Protein AF-A0A969W3X2-F1 (afdb_monomer_lite)

Radius of gyration: 15.16 Å; chains: 1; bounding box: 29×24×51 Å

pLDDT: mean 71.63, std 19.32, range [39.03, 94.25]

Foldseek 3Di:
DDDADQPDDWDWDDDDDDDDQPWDKDKTWGAGPVRWIKMWIWIDDPQKIKIWIATSVRDIDIDIDGNDD

Secondary structure (DSSP, 8-state):
------------------SS---EEEEEEEE-TTS-EEEEEEEEETTEEEEEEE-TTS-EEEEEEE---

Sequence (69 aa):
MRKSILNLTAAIGFAVLGFSQSAFAGTITRTGPNGNTGTTTRSVSNGQQTTTRTGPYGNTGTTTRSVGY

Structure (mmCIF, N/CA/C/O backbone):
data_AF-A0A969W3X2-F1
#
_entry.id   AF-A0A969W3X2-F1
#
loop_
_atom_site.group_PDB
_atom_site.id
_atom_site.type_symbol
_atom_site.label_atom_id
_atom_site.label_alt_id
_atom_site.label_comp_id
_atom_site.label_asym_id
_atom_site.label_entity_id
_atom_site.label_seq_id
_atom_site.pdbx_PDB_ins_code
_atom_site.Cartn_x
_atom_site.Cartn_y
_atom_site.Cartn_z
_atom_site.occupancy
_atom_site.B_iso_or_equiv
_atom_site.auth_seq_id
_atom_site.auth_comp_id
_atom_site.auth_asym_id
_atom_site.auth_atom_id
_atom_site.pdbx_PDB_model_num
ATOM 1 N N . MET A 1 1 ? -2.986 -3.594 -31.407 1.00 39.84 1 MET A N 1
ATOM 2 C CA . MET A 1 1 ? -3.556 -3.925 -30.080 1.00 39.84 1 MET A CA 1
ATOM 3 C C . MET A 1 1 ? -2.499 -4.662 -29.259 1.00 39.84 1 MET A C 1
ATOM 5 O O . MET A 1 1 ? -2.277 -5.837 -29.510 1.00 39.84 1 MET A O 1
ATOM 9 N N . ARG A 1 2 ? -1.773 -3.994 -28.351 1.00 41.94 2 ARG A N 1
ATOM 10 C CA . ARG A 1 2 ? -0.821 -4.682 -27.456 1.00 41.94 2 ARG A CA 1
ATOM 11 C C . ARG A 1 2 ? -1.515 -4.938 -26.119 1.00 41.94 2 ARG A C 1
ATOM 13 O O . ARG A 1 2 ? -1.840 -3.995 -25.406 1.00 41.94 2 ARG A O 1
ATOM 20 N N . LYS A 1 3 ? -1.807 -6.210 -25.838 1.00 47.44 3 LYS A N 1
ATOM 21 C CA . LYS A 1 3 ? -2.390 -6.678 -24.575 1.00 47.44 3 LYS A CA 1
ATOM 22 C C . LYS A 1 3 ? -1.308 -6.577 -23.494 1.00 47.44 3 LYS A C 1
ATOM 24 O O . LYS A 1 3 ? -0.309 -7.283 -23.573 1.00 47.44 3 LYS A O 1
ATOM 29 N N . SER A 1 4 ? -1.476 -5.668 -22.535 1.00 44.81 4 SER A N 1
ATOM 30 C CA . SER A 1 4 ? -0.590 -5.567 -21.372 1.00 44.81 4 SER A CA 1
ATOM 31 C C . SER A 1 4 ? -0.957 -6.671 -20.381 1.00 44.81 4 SER A C 1
ATOM 33 O O . SER A 1 4 ? -2.071 -6.686 -19.857 1.00 44.81 4 SER A O 1
ATOM 35 N N . ILE A 1 5 ? -0.049 -7.624 -20.177 1.00 48.41 5 ILE A N 1
ATOM 36 C CA . ILE A 1 5 ? -0.179 -8.683 -19.173 1.00 48.41 5 ILE A CA 1
ATOM 37 C C . ILE A 1 5 ? 0.227 -8.067 -17.831 1.00 48.41 5 ILE A C 1
ATOM 39 O O . ILE A 1 5 ? 1.389 -7.725 -17.611 1.00 48.41 5 ILE A O 1
ATOM 43 N N . LEU A 1 6 ? -0.754 -7.867 -16.952 1.00 42.47 6 LEU A N 1
ATOM 44 C CA . LEU A 1 6 ? -0.541 -7.361 -15.601 1.00 42.47 6 LEU A CA 1
ATOM 45 C C . LEU A 1 6 ? 0.063 -8.481 -14.738 1.00 42.47 6 LEU A C 1
ATOM 47 O O . LEU A 1 6 ? -0.665 -9.292 -14.174 1.00 42.47 6 LEU A O 1
ATOM 51 N N . ASN A 1 7 ? 1.392 -8.532 -14.640 1.00 44.91 7 ASN A N 1
ATOM 52 C CA . ASN A 1 7 ? 2.083 -9.402 -13.685 1.00 44.91 7 ASN A CA 1
ATOM 53 C C . ASN A 1 7 ? 1.940 -8.807 -12.274 1.00 44.91 7 ASN A C 1
ATOM 55 O O . ASN A 1 7 ? 2.636 -7.857 -11.917 1.00 44.91 7 ASN A O 1
ATOM 59 N N . LEU A 1 8 ? 0.983 -9.318 -11.495 1.00 44.38 8 LEU A N 1
ATOM 60 C CA . LEU A 1 8 ? 0.718 -8.896 -10.119 1.00 44.38 8 LEU A CA 1
ATOM 61 C C . LEU A 1 8 ? 1.409 -9.852 -9.139 1.00 44.38 8 LEU A C 1
ATOM 63 O O . LEU A 1 8 ? 0.859 -10.897 -8.806 1.00 44.38 8 LEU A O 1
ATOM 67 N N . THR A 1 9 ? 2.576 -9.473 -8.624 1.00 47.81 9 THR A N 1
ATOM 68 C CA . THR A 1 9 ? 3.187 -10.163 -7.478 1.00 47.81 9 THR A CA 1
ATOM 69 C C . THR A 1 9 ? 2.832 -9.389 -6.210 1.00 47.81 9 THR A C 1
ATOM 71 O O . THR A 1 9 ? 3.413 -8.342 -5.936 1.00 47.81 9 THR A O 1
ATOM 74 N N . ALA A 1 10 ? 1.830 -9.852 -5.459 1.00 48.06 10 ALA A N 1
ATOM 75 C CA . ALA A 1 10 ? 1.446 -9.266 -4.175 1.00 48.06 10 ALA A CA 1
ATOM 76 C C . ALA A 1 10 ? 1.997 -10.130 -3.031 1.00 48.06 10 ALA A C 1
ATOM 78 O O . ALA A 1 10 ? 1.506 -11.229 -2.796 1.00 48.06 10 ALA A O 1
ATOM 79 N N . ALA A 1 11 ? 3.004 -9.638 -2.307 1.00 44.47 11 ALA A N 1
ATOM 80 C CA . ALA A 1 11 ? 3.387 -10.221 -1.024 1.00 44.47 11 ALA A CA 1
ATOM 81 C C . ALA A 1 11 ? 2.367 -9.767 0.033 1.00 44.47 11 ALA A C 1
ATOM 83 O O . ALA A 1 11 ? 2.338 -8.596 0.412 1.00 44.47 11 ALA A O 1
ATOM 84 N N . ILE A 1 12 ? 1.479 -10.668 0.457 1.00 47.59 12 ILE A N 1
ATOM 85 C CA . ILE A 1 12 ? 0.482 -10.402 1.501 1.00 47.59 12 ILE A CA 1
ATOM 86 C C . ILE A 1 12 ? 1.036 -10.958 2.815 1.00 47.59 12 ILE A C 1
ATOM 88 O O . ILE A 1 12 ? 0.984 -12.160 3.055 1.00 47.59 12 ILE A O 1
ATOM 92 N N . GLY A 1 13 ? 1.579 -10.091 3.670 1.00 42.84 13 GLY A N 1
ATOM 93 C CA . GLY A 1 13 ? 1.858 -10.443 5.063 1.00 42.84 13 GLY A CA 1
ATOM 94 C C . GLY A 1 13 ? 0.552 -10.428 5.857 1.00 42.84 13 GLY A C 1
ATOM 95 O O . GLY A 1 13 ? 0.012 -9.355 6.113 1.00 42.84 13 GLY A O 1
ATOM 96 N N . PHE A 1 14 ? 0.020 -11.602 6.202 1.00 41.94 14 PHE A N 1
ATOM 97 C CA . PHE A 1 14 ? -1.216 -11.748 6.976 1.00 41.94 14 PHE A CA 1
ATOM 98 C C . PHE A 1 14 ? -0.870 -12.227 8.392 1.00 41.94 14 PHE A C 1
ATOM 100 O O . PHE A 1 14 ? -0.557 -13.396 8.592 1.00 41.94 14 PHE A O 1
ATOM 107 N N . ALA A 1 15 ? -0.899 -11.322 9.371 1.00 44.62 15 ALA A N 1
ATOM 108 C CA . ALA A 1 15 ? -0.812 -11.670 10.787 1.00 44.62 15 ALA A CA 1
ATOM 109 C C . ALA A 1 15 ? -2.184 -11.430 11.428 1.00 44.62 15 ALA A C 1
ATOM 111 O O . ALA A 1 15 ? -2.603 -10.287 11.602 1.00 44.62 15 ALA A O 1
ATOM 112 N N . VAL A 1 16 ? -2.903 -12.511 11.740 1.00 42.03 16 VAL A N 1
ATOM 113 C CA . VAL A 1 16 ? -4.138 -12.460 12.535 1.00 42.03 16 VAL A CA 1
ATOM 114 C C . VAL A 1 16 ? -3.739 -12.541 14.002 1.00 42.03 16 VAL A C 1
ATOM 116 O O . VAL A 1 16 ? -3.388 -13.613 14.486 1.00 42.03 16 VAL A O 1
ATOM 119 N N . LEU A 1 17 ? -3.781 -11.413 14.709 1.00 44.00 17 LEU A N 1
ATOM 120 C CA . LEU A 1 17 ? -3.676 -11.369 16.168 1.00 44.00 17 LEU A CA 1
ATOM 121 C C . LEU A 1 17 ? -5.035 -10.932 16.726 1.00 44.00 17 LEU A C 1
ATOM 123 O O . LEU A 1 17 ? -5.536 -9.857 16.395 1.00 44.00 17 LEU A O 1
ATOM 127 N N . GLY A 1 18 ? -5.649 -11.838 17.490 1.00 39.03 18 GLY A N 1
ATOM 128 C CA . GLY A 1 18 ? -7.062 -11.840 17.867 1.00 39.03 18 GLY A CA 1
ATOM 129 C C . GLY A 1 18 ? -7.585 -10.621 18.639 1.00 39.03 18 GLY A C 1
ATOM 130 O O . GLY A 1 18 ? -6.843 -9.918 19.315 1.00 39.03 18 GLY A O 1
ATOM 131 N N . PHE A 1 19 ? -8.904 -10.434 18.498 1.00 45.41 19 PHE A N 1
ATOM 132 C CA . PHE A 1 19 ? -9.918 -9.683 19.271 1.00 45.41 19 PHE A CA 1
ATOM 133 C C . PHE A 1 19 ? -9.511 -8.716 20.399 1.00 45.41 19 PHE A C 1
ATOM 135 O O . PHE A 1 19 ? -10.167 -8.606 21.429 1.00 45.41 19 PHE A O 1
ATOM 142 N N . SER A 1 20 ? -8.499 -7.909 20.159 1.00 48.44 20 SER A N 1
ATOM 143 C CA . SER A 1 20 ? -8.408 -6.538 20.653 1.00 48.44 20 SER A CA 1
ATOM 144 C C . SER A 1 20 ? -8.255 -5.667 19.410 1.00 48.44 20 SER A C 1
ATOM 146 O O . SER A 1 20 ? -7.998 -6.201 18.332 1.00 48.44 20 SER A O 1
ATOM 148 N N . GLN A 1 21 ? -8.488 -4.361 19.492 1.00 54.66 21 GLN A N 1
ATOM 149 C CA . GLN A 1 21 ? -8.306 -3.431 18.374 1.00 54.66 21 GLN A CA 1
ATOM 150 C C . GLN A 1 21 ? -6.805 -3.348 18.020 1.00 54.66 21 GLN A C 1
ATOM 152 O O . GLN A 1 21 ? -6.130 -2.363 18.298 1.00 54.66 21 GLN A O 1
ATOM 157 N N . SER A 1 22 ? -6.244 -4.446 17.514 1.00 54.50 22 SER A N 1
ATOM 158 C CA . SER A 1 22 ? -4.830 -4.633 17.266 1.00 54.50 22 SER A CA 1
ATOM 159 C C . SER A 1 22 ? -4.477 -3.750 16.086 1.00 54.50 22 SER A C 1
ATOM 161 O O . SER A 1 22 ? -5.096 -3.817 15.022 1.00 54.50 22 SER A O 1
ATOM 163 N N . ALA A 1 23 ? -3.528 -2.844 16.311 1.00 60.62 23 ALA A N 1
ATOM 164 C CA . ALA A 1 23 ? -3.072 -1.944 15.275 1.00 60.62 23 ALA A CA 1
ATOM 165 C C . ALA A 1 23 ? -2.550 -2.782 14.098 1.00 60.62 23 ALA A C 1
ATOM 167 O O . ALA A 1 23 ? -1.499 -3.415 14.188 1.00 60.62 23 ALA A O 1
ATOM 168 N N . PHE A 1 24 ? -3.311 -2.835 13.007 1.00 69.12 24 PHE A N 1
ATOM 169 C CA . PHE A 1 24 ? -2.931 -3.572 11.809 1.00 69.12 24 PHE A CA 1
ATOM 170 C C . PHE A 1 24 ? -2.134 -2.638 10.914 1.00 69.12 24 PHE A C 1
ATOM 172 O O . PHE A 1 24 ? -2.610 -1.547 10.611 1.00 69.12 24 PHE A O 1
ATOM 179 N N 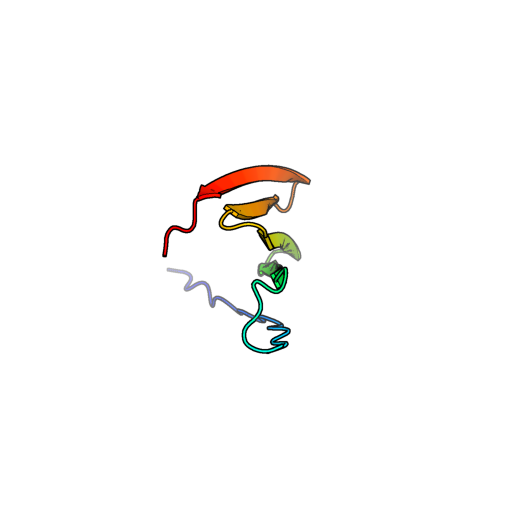. ALA A 1 25 ? -0.958 -3.060 10.456 1.00 77.88 25 ALA A N 1
ATOM 180 C CA . ALA A 1 25 ? -0.199 -2.349 9.438 1.00 77.88 25 ALA A CA 1
ATOM 181 C C . ALA A 1 25 ? 0.232 -3.320 8.334 1.00 77.88 25 ALA A C 1
ATOM 183 O O . ALA A 1 25 ? 0.834 -4.355 8.607 1.00 77.88 25 ALA A O 1
ATOM 184 N N . GLY A 1 26 ? -0.072 -2.979 7.084 1.00 83.25 26 GLY A N 1
ATOM 185 C CA . GLY A 1 26 ? 0.283 -3.773 5.913 1.00 83.25 26 GLY A CA 1
ATOM 186 C C . GLY A 1 26 ? 0.827 -2.897 4.794 1.00 83.25 26 GLY A C 1
ATOM 187 O O . GLY A 1 26 ? 0.268 -1.841 4.493 1.00 83.25 26 GLY A O 1
ATOM 188 N N . THR A 1 27 ? 1.893 -3.360 4.147 1.00 85.25 27 THR A N 1
ATOM 189 C CA . THR A 1 27 ? 2.530 -2.675 3.019 1.00 85.25 27 THR A CA 1
ATOM 190 C C . THR A 1 27 ? 2.443 -3.546 1.778 1.00 85.25 27 THR A C 1
ATOM 192 O O . THR A 1 27 ? 2.775 -4.725 1.813 1.00 85.25 27 THR A O 1
ATOM 195 N N . ILE A 1 28 ? 2.003 -2.954 0.672 1.00 85.12 28 ILE A N 1
ATOM 196 C CA . ILE A 1 28 ? 1.938 -3.598 -0.636 1.00 85.12 28 ILE A CA 1
ATOM 197 C C . ILE A 1 28 ? 2.834 -2.820 -1.588 1.00 85.12 28 ILE A C 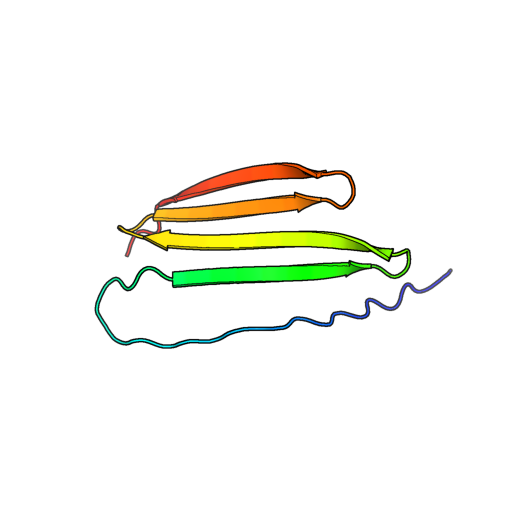1
ATOM 199 O O . ILE A 1 28 ? 2.556 -1.656 -1.879 1.00 85.12 28 ILE A O 1
ATOM 203 N N . THR A 1 29 ? 3.853 -3.481 -2.121 1.00 85.50 29 THR A N 1
ATOM 204 C CA . THR A 1 29 ? 4.713 -2.943 -3.179 1.00 85.50 29 THR A CA 1
ATOM 205 C C . THR A 1 29 ? 4.315 -3.564 -4.511 1.00 85.50 29 THR A C 1
ATOM 207 O O . THR A 1 29 ? 4.076 -4.765 -4.597 1.00 85.50 29 THR A O 1
ATOM 210 N N . ARG A 1 30 ? 4.199 -2.742 -5.554 1.00 81.25 30 ARG A N 1
ATOM 211 C CA . ARG A 1 30 ? 3.833 -3.157 -6.912 1.00 81.25 30 ARG A CA 1
ATOM 212 C C . ARG A 1 30 ? 4.843 -2.590 -7.894 1.00 81.25 30 ARG A C 1
ATOM 214 O O . ARG A 1 30 ? 4.955 -1.371 -7.994 1.00 81.25 30 ARG A O 1
ATOM 221 N N . THR A 1 31 ? 5.508 -3.452 -8.650 1.00 85.06 31 THR A N 1
ATOM 222 C CA . THR A 1 31 ? 6.425 -3.049 -9.722 1.00 85.06 31 THR A CA 1
ATOM 223 C C . THR A 1 31 ? 5.800 -3.385 -11.068 1.00 85.06 31 THR A C 1
ATOM 225 O O . THR A 1 31 ? 5.404 -4.521 -11.313 1.00 85.06 31 THR A O 1
ATOM 228 N N . GLY A 1 32 ? 5.644 -2.375 -11.922 1.00 77.62 32 GLY A N 1
ATOM 229 C CA . GLY A 1 32 ? 5.099 -2.534 -13.264 1.00 77.62 32 GLY A CA 1
ATOM 230 C C . GLY A 1 32 ? 6.140 -3.038 -14.274 1.00 77.62 32 GLY A C 1
ATOM 231 O O . GLY A 1 32 ? 7.337 -3.016 -13.991 1.00 77.62 32 GLY A O 1
ATOM 232 N N . PRO A 1 33 ? 5.709 -3.411 -15.494 1.00 71.69 33 PRO A N 1
ATOM 233 C CA . PRO A 1 33 ? 6.593 -3.937 -16.543 1.00 71.69 33 PRO A CA 1
ATOM 234 C C . PRO A 1 33 ? 7.744 -3.003 -16.944 1.00 71.69 33 PRO A C 1
ATOM 236 O O . PRO A 1 33 ? 8.774 -3.466 -17.414 1.00 71.69 33 PRO A O 1
ATOM 239 N N . ASN A 1 34 ? 7.583 -1.694 -16.730 1.00 82.88 34 ASN A N 1
ATOM 240 C CA . ASN A 1 34 ? 8.593 -0.680 -17.043 1.00 82.88 34 ASN A CA 1
ATOM 241 C C . ASN A 1 34 ? 9.528 -0.376 -15.850 1.00 82.88 34 ASN A C 1
ATOM 243 O O . ASN A 1 34 ? 10.142 0.683 -15.821 1.00 82.88 34 ASN A O 1
ATOM 247 N N . GLY A 1 35 ? 9.569 -1.224 -14.815 1.00 82.25 35 GLY A N 1
ATOM 248 C CA . GLY A 1 35 ? 10.388 -1.019 -13.606 1.00 82.25 35 GLY A CA 1
ATOM 249 C C . GLY A 1 35 ? 9.825 -0.003 -12.602 1.00 82.25 35 GLY A C 1
ATOM 250 O O . GLY A 1 35 ? 10.283 0.076 -11.463 1.00 82.25 35 GLY A O 1
ATOM 251 N N . ASN A 1 36 ? 8.781 0.736 -12.983 1.00 84.06 36 ASN A N 1
ATOM 252 C CA . ASN A 1 36 ? 8.092 1.680 -12.108 1.00 84.06 36 ASN A CA 1
ATOM 253 C C . ASN A 1 36 ? 7.504 0.968 -10.883 1.00 84.06 36 ASN A C 1
ATOM 255 O O . ASN A 1 36 ? 6.624 0.117 -11.022 1.00 84.06 36 ASN A O 1
ATOM 259 N N . THR A 1 37 ? 7.951 1.353 -9.688 1.00 84.88 37 THR A N 1
ATOM 260 C CA . THR A 1 37 ? 7.515 0.754 -8.420 1.00 84.88 37 THR A CA 1
ATOM 261 C C . THR A 1 37 ? 6.628 1.709 -7.633 1.00 84.88 37 THR A C 1
ATOM 263 O O . THR A 1 37 ? 6.983 2.858 -7.432 1.00 84.88 37 THR A O 1
ATOM 266 N N . GLY A 1 38 ? 5.473 1.247 -7.166 1.00 88.50 38 GLY A N 1
ATOM 267 C CA . GLY A 1 38 ? 4.607 1.998 -6.263 1.00 88.50 38 GLY A CA 1
ATOM 268 C C . GLY A 1 38 ? 4.313 1.214 -4.993 1.00 88.50 38 GLY A C 1
ATOM 269 O O . GLY A 1 38 ? 4.168 -0.007 -5.029 1.00 88.50 38 GLY A O 1
ATOM 270 N N . THR A 1 39 ? 4.1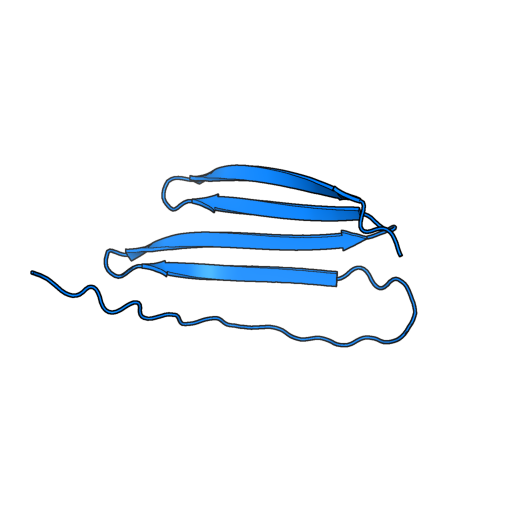46 1.925 -3.886 1.00 88.38 39 THR A N 1
ATOM 271 C CA . THR A 1 39 ? 3.902 1.337 -2.566 1.00 88.38 39 THR A CA 1
ATOM 272 C C . THR A 1 39 ? 2.573 1.826 -2.007 1.00 88.38 39 THR A C 1
ATOM 274 O O . THR A 1 39 ? 2.153 2.961 -2.224 1.00 88.38 39 THR A O 1
ATOM 277 N N . THR A 1 40 ? 1.847 0.957 -1.315 1.00 87.81 40 THR A N 1
ATOM 278 C CA . THR A 1 40 ? 0.647 1.299 -0.553 1.00 87.81 40 THR A CA 1
ATOM 279 C C . THR A 1 40 ? 0.784 0.746 0.850 1.00 87.81 40 THR A C 1
ATOM 281 O O . THR A 1 40 ? 0.761 -0.466 1.035 1.00 87.81 40 THR A O 1
ATOM 284 N N . THR A 1 41 ? 0.869 1.635 1.827 1.00 88.00 41 THR A N 1
ATOM 285 C CA . THR A 1 41 ? 0.882 1.293 3.246 1.00 88.00 41 THR A CA 1
ATOM 286 C C . THR A 1 41 ? -0.490 1.587 3.824 1.00 88.00 41 THR A C 1
ATOM 288 O O . THR A 1 41 ? -1.042 2.666 3.615 1.00 88.00 41 THR A O 1
ATOM 291 N N . ARG A 1 42 ? -1.073 0.624 4.531 1.00 88.69 42 ARG A N 1
ATOM 292 C CA . ARG A 1 42 ? -2.324 0.792 5.268 1.00 88.69 42 ARG A CA 1
ATOM 293 C C . ARG A 1 42 ? -2.061 0.521 6.729 1.00 88.69 42 ARG A C 1
ATOM 295 O O . ARG A 1 42 ? -1.471 -0.506 7.039 1.00 88.69 42 ARG A O 1
ATOM 302 N N . SER A 1 43 ? -2.531 1.403 7.592 1.00 84.62 43 SER A N 1
ATOM 303 C CA . SER A 1 43 ? -2.574 1.169 9.025 1.00 84.62 43 SER A CA 1
ATOM 304 C C . SER A 1 43 ? -3.980 1.402 9.558 1.00 84.62 43 SER A C 1
ATOM 306 O O . SER A 1 43 ? -4.698 2.272 9.068 1.00 84.62 43 SER A O 1
ATOM 308 N N . VAL A 1 44 ? -4.392 0.605 10.535 1.00 82.94 44 VAL A N 1
ATOM 309 C CA . VAL A 1 44 ? -5.644 0.775 11.270 1.00 82.94 44 VAL A CA 1
ATOM 310 C C . VAL A 1 44 ? -5.303 0.867 12.745 1.00 82.94 44 VAL A C 1
ATOM 312 O O . VAL A 1 44 ? -4.575 0.022 13.251 1.00 82.94 44 VAL A O 1
ATOM 315 N N . SER A 1 45 ? -5.799 1.894 13.422 1.00 81.81 45 SER A N 1
ATOM 316 C CA . SER A 1 45 ? -5.649 2.081 14.866 1.00 81.81 45 SER A CA 1
ATOM 317 C C . SER A 1 45 ? -6.793 2.949 15.381 1.00 81.81 45 SER A C 1
ATOM 319 O O . SER A 1 45 ? -7.205 3.876 14.684 1.00 81.81 45 SER A O 1
ATOM 321 N N . ASN A 1 46 ? -7.321 2.659 16.573 1.00 80.94 46 ASN A N 1
ATOM 322 C CA . ASN A 1 46 ? -8.329 3.493 17.240 1.00 80.94 4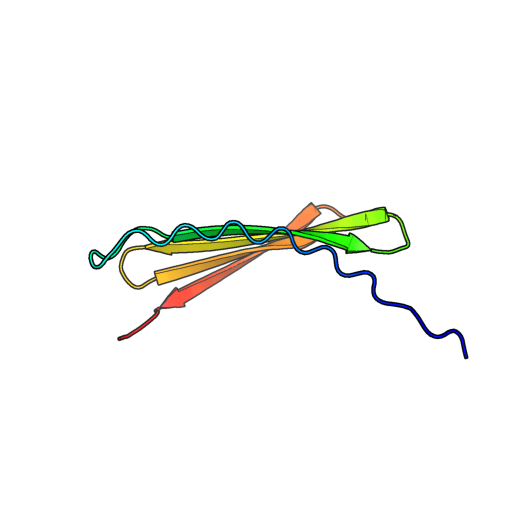6 ASN A CA 1
ATOM 323 C C . ASN A 1 46 ? -9.551 3.830 16.364 1.00 80.94 46 ASN A C 1
ATOM 325 O O . ASN A 1 46 ? -10.010 4.968 16.342 1.00 80.94 46 ASN A O 1
ATOM 329 N N . GLY A 1 47 ? -10.056 2.858 15.593 1.00 80.12 47 GLY A N 1
ATOM 330 C CA . GLY A 1 47 ? -11.205 3.069 14.698 1.00 80.12 47 GLY A CA 1
ATOM 331 C C . GLY A 1 47 ? -10.913 3.979 13.498 1.00 80.12 47 GLY A C 1
ATOM 332 O O . GLY A 1 47 ? -11.835 4.426 12.821 1.00 80.12 47 GLY A O 1
ATOM 333 N N . GLN A 1 48 ? -9.641 4.247 13.196 1.00 85.62 48 GLN A N 1
ATOM 334 C CA . GLN A 1 48 ? -9.204 5.037 12.049 1.00 85.62 48 GLN A CA 1
ATOM 335 C C . GLN A 1 48 ? -8.315 4.184 11.144 1.00 85.62 48 GLN A C 1
ATOM 337 O O . GLN A 1 48 ? -7.386 3.525 11.605 1.00 85.62 48 GLN A O 1
ATOM 342 N N . GLN A 1 49 ? -8.567 4.225 9.838 1.00 88.38 49 GLN A N 1
ATOM 343 C CA . GLN A 1 49 ? -7.706 3.641 8.819 1.00 88.38 49 GLN A CA 1
ATOM 344 C C . GLN A 1 49 ? -6.969 4.757 8.083 1.00 88.38 49 GLN A C 1
ATOM 346 O O . GLN A 1 49 ? -7.592 5.570 7.399 1.00 88.38 49 GLN A O 1
ATOM 351 N N . THR A 1 50 ? -5.644 4.721 8.124 1.00 89.75 50 THR A N 1
ATOM 352 C CA . THR A 1 50 ? -4.765 5.557 7.308 1.00 89.75 50 THR A CA 1
ATOM 353 C C . THR A 1 50 ? -4.240 4.739 6.137 1.00 89.75 50 THR A C 1
ATOM 355 O O . THR A 1 50 ? -3.832 3.589 6.275 1.00 89.75 50 THR A O 1
ATOM 358 N N . THR A 1 51 ? -4.284 5.301 4.936 1.00 90.88 51 THR A N 1
ATOM 359 C CA . THR A 1 51 ? -3.724 4.702 3.723 1.00 90.88 51 THR A CA 1
ATOM 360 C C . THR A 1 51 ? -2.795 5.702 3.062 1.00 90.88 51 THR A C 1
ATOM 362 O O . THR A 1 51 ? -3.245 6.750 2.608 1.00 90.88 51 THR A O 1
ATOM 365 N N . THR A 1 52 ? -1.522 5.346 2.957 1.00 92.88 52 THR A N 1
ATOM 366 C CA . THR A 1 52 ? -0.492 6.114 2.257 1.00 92.88 52 THR A CA 1
ATOM 367 C C . THR A 1 52 ? -0.153 5.405 0.959 1.00 92.88 52 THR A C 1
ATOM 369 O O . THR A 1 52 ? 0.098 4.200 0.945 1.00 92.88 52 THR A O 1
ATOM 372 N N . ARG A 1 53 ? -0.162 6.134 -0.154 1.00 92.75 53 ARG A N 1
ATOM 373 C CA . ARG A 1 53 ? 0.218 5.625 -1.473 1.00 92.75 53 ARG A CA 1
ATOM 374 C C . ARG A 1 53 ? 1.371 6.453 -2.006 1.00 92.75 53 ARG A C 1
ATOM 376 O O . ARG A 1 53 ? 1.217 7.660 -2.146 1.00 92.75 53 ARG A O 1
ATOM 383 N N . THR A 1 54 ? 2.466 5.795 -2.355 1.00 90.00 54 THR A N 1
ATOM 384 C CA . THR A 1 54 ? 3.631 6.418 -2.983 1.00 90.00 54 THR A CA 1
ATOM 385 C C . THR A 1 54 ? 3.783 5.869 -4.392 1.00 90.00 54 THR A C 1
ATOM 387 O O . THR A 1 54 ? 3.807 4.654 -4.601 1.00 90.00 54 THR A O 1
ATOM 390 N N . GLY A 1 55 ? 3.807 6.768 -5.369 1.00 89.12 55 GLY A N 1
ATOM 391 C CA . GLY A 1 55 ? 4.014 6.448 -6.772 1.00 89.12 55 GLY A CA 1
ATOM 392 C C . GLY A 1 55 ? 5.494 6.272 -7.133 1.00 89.12 55 GLY A C 1
ATOM 393 O O . GLY A 1 55 ? 6.376 6.583 -6.334 1.00 89.12 55 GLY A O 1
ATOM 394 N N . PRO A 1 56 ? 5.768 5.824 -8.368 1.00 79.44 56 PRO A N 1
ATOM 395 C CA . PRO A 1 56 ? 7.121 5.551 -8.864 1.00 79.44 56 PRO A CA 1
ATOM 396 C C . PRO A 1 56 ? 8.039 6.766 -8.958 1.00 79.44 56 PRO A C 1
ATOM 398 O O . PRO A 1 56 ? 9.250 6.599 -9.023 1.00 79.44 56 PRO A O 1
ATOM 401 N N . TYR A 1 57 ? 7.483 7.974 -8.920 1.00 85.31 57 TYR A N 1
ATOM 402 C CA . TYR A 1 57 ? 8.242 9.224 -8.940 1.00 85.31 57 TYR A CA 1
ATOM 403 C C . TYR A 1 57 ? 8.281 9.899 -7.559 1.00 85.31 57 TYR A C 1
ATOM 405 O O . TYR A 1 57 ? 8.502 11.100 -7.458 1.00 85.31 57 TYR A O 1
ATOM 413 N N . GLY A 1 58 ? 8.000 9.148 -6.487 1.00 84.50 58 GLY A N 1
ATOM 414 C CA . GLY A 1 58 ? 8.012 9.645 -5.106 1.00 84.50 58 GLY A CA 1
ATOM 415 C C . GLY A 1 58 ? 6.775 10.454 -4.699 1.00 84.50 58 GLY A C 1
ATOM 416 O O . GLY A 1 58 ? 6.610 10.778 -3.522 1.00 84.50 58 GLY A O 1
ATOM 417 N N . ASN A 1 59 ? 5.860 10.737 -5.631 1.00 87.88 59 ASN A N 1
ATOM 418 C CA . ASN A 1 59 ? 4.608 11.424 -5.332 1.00 87.88 59 ASN A CA 1
ATOM 419 C C . ASN A 1 59 ? 3.788 10.618 -4.314 1.00 87.88 59 ASN A C 1
ATOM 421 O O . ASN A 1 59 ? 3.503 9.439 -4.533 1.00 87.88 59 ASN A O 1
ATOM 425 N N . THR A 1 60 ? 3.410 11.250 -3.205 1.00 92.31 60 THR A N 1
ATOM 426 C CA . THR A 1 60 ? 2.746 10.568 -2.089 1.00 92.31 60 THR A CA 1
ATOM 427 C C . THR A 1 60 ? 1.398 11.204 -1.783 1.00 92.31 60 THR A C 1
ATOM 429 O O . THR A 1 60 ? 1.272 12.424 -1.748 1.00 92.31 60 THR A O 1
ATOM 432 N N . GLY A 1 61 ? 0.385 10.365 -1.563 1.00 94.25 61 GLY A N 1
ATOM 433 C CA . GLY A 1 61 ? -0.941 10.773 -1.115 1.00 94.25 61 GLY A CA 1
ATOM 434 C C . GLY A 1 61 ? -1.386 9.957 0.091 1.00 94.25 61 GLY A C 1
ATOM 435 O O . GLY A 1 61 ? -1.276 8.728 0.086 1.00 94.25 61 GLY A O 1
ATOM 436 N N . THR A 1 62 ? -1.919 10.643 1.099 1.00 93.94 62 THR A N 1
ATOM 437 C CA . THR A 1 62 ? -2.404 10.034 2.341 1.00 93.94 62 THR A CA 1
ATOM 438 C C . THR A 1 62 ? -3.898 10.275 2.486 1.00 93.94 62 THR A C 1
ATOM 440 O O . THR A 1 62 ? -4.394 11.372 2.240 1.00 93.94 62 THR A O 1
ATOM 443 N N . THR A 1 63 ? -4.631 9.244 2.891 1.00 93.44 63 THR A N 1
ATOM 444 C CA . THR A 1 63 ? -6.053 9.341 3.221 1.00 93.44 63 THR A CA 1
ATOM 445 C C . THR A 1 63 ? -6.297 8.671 4.557 1.00 93.44 63 THR A C 1
ATOM 447 O O . THR A 1 63 ? -5.974 7.495 4.717 1.00 93.44 63 THR A O 1
ATOM 450 N N . THR A 1 64 ? -6.917 9.399 5.480 1.00 91.88 64 THR A N 1
ATOM 451 C CA . THR A 1 64 ? -7.383 8.858 6.757 1.00 91.88 64 THR A CA 1
ATOM 452 C C . THR A 1 64 ? -8.899 8.853 6.758 1.00 91.88 64 THR A C 1
ATOM 454 O O . THR A 1 64 ? -9.526 9.854 6.419 1.00 91.88 64 THR A O 1
ATOM 457 N N . ARG A 1 65 ? -9.491 7.718 7.116 1.00 88.69 65 ARG A N 1
ATOM 458 C CA . ARG A 1 65 ? -10.939 7.563 7.245 1.00 88.69 65 ARG A CA 1
ATOM 459 C C . ARG A 1 65 ? -11.280 6.899 8.564 1.00 88.69 65 ARG A C 1
ATOM 461 O O . ARG A 1 65 ? -10.529 6.041 9.024 1.00 88.69 65 ARG A O 1
ATOM 468 N N . SER A 1 66 ? -12.434 7.251 9.112 1.00 87.19 66 SER A N 1
ATOM 469 C CA . SER A 1 66 ? -13.016 6.467 10.191 1.00 87.19 66 SER A CA 1
ATOM 470 C C . SER A 1 66 ? -13.504 5.130 9.654 1.00 87.19 66 SER A C 1
ATOM 472 O O . SER A 1 66 ? -14.100 5.054 8.578 1.00 87.19 66 SER A O 1
ATOM 474 N N . VAL A 1 67 ? -13.180 4.070 10.379 1.00 76.69 67 VAL A N 1
ATOM 475 C CA . 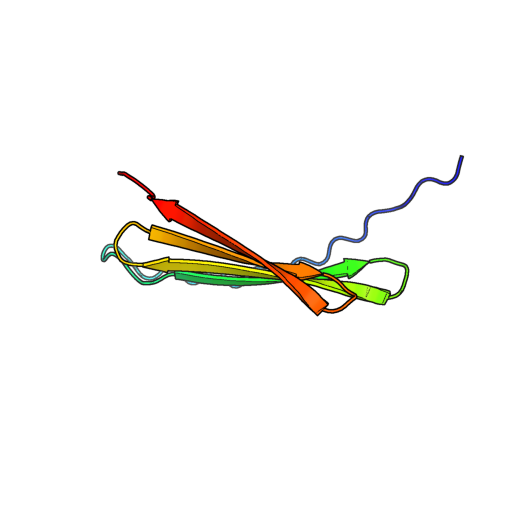VAL A 1 67 ? -13.713 2.724 10.194 1.00 76.69 67 VAL A CA 1
ATOM 476 C C . VAL A 1 67 ? -14.660 2.517 11.366 1.00 76.69 67 VAL A C 1
ATOM 478 O O . VAL A 1 67 ? -14.261 2.051 12.429 1.00 76.69 67 VAL A O 1
ATOM 481 N N . GLY A 1 68 ? -15.895 2.991 11.187 1.00 65.56 68 GLY A N 1
ATOM 482 C CA . GLY A 1 68 ? -16.982 2.731 12.124 1.00 65.56 68 GLY A CA 1
ATOM 483 C C . GLY A 1 68 ? -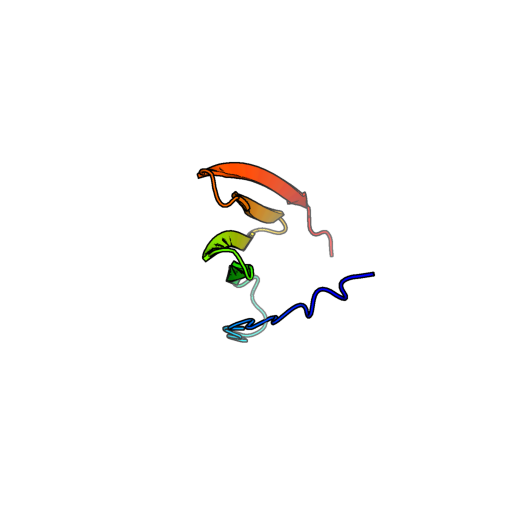17.321 1.241 12.138 1.00 65.56 68 GLY A C 1
ATOM 484 O O . GLY A 1 68 ? -17.271 0.594 11.087 1.00 65.56 68 GLY A O 1
ATOM 485 N N . TYR A 1 69 ? -17.624 0.728 13.330 1.00 53.84 69 TYR A N 1
ATOM 486 C CA . TYR A 1 69 ? -18.242 -0.582 13.541 1.00 53.84 69 TYR A CA 1
ATOM 487 C C . TYR A 1 69 ? -19.760 -0.434 13.563 1.00 53.84 69 TYR A C 1
ATOM 489 O O . TYR A 1 69 ? -20.226 0.589 14.119 1.00 53.84 69 TYR A O 1
#